Protein AF-A0A3D2TK88-F1 (afdb_monomer)

Mean predicted aligned error: 10.43 Å

Sequence (123 aa):
MTEWGLFLSDQLLATSGWELLASFFALLYLVLVIRENIWCWYAAFLSTALFLFVFFQVRLYMESGLQVFYLGMAVYGWSQWRRGNQSNAAKLLISTWCIQRHIVTIAGIFIVSLATGWLLSDT

Radius of gyration: 19.77 Å; Cα contacts (8 Å, |Δi|>4): 76; chains: 1; bounding box: 54×43×40 Å

Structure (mmCIF, N/CA/C/O backbone):
data_AF-A0A3D2TK88-F1
#
_entry.id   AF-A0A3D2TK88-F1
#
loop_
_atom_site.group_PDB
_atom_site.id
_atom_site.type_symbol
_atom_site.label_atom_id
_atom_site.label_alt_id
_atom_site.label_comp_id
_atom_site.label_asym_id
_atom_site.label_entity_id
_atom_site.label_seq_id
_atom_site.pdbx_PDB_ins_code
_atom_site.Cartn_x
_atom_site.Cartn_y
_atom_site.Cartn_z
_atom_site.occupancy
_atom_site.B_iso_or_equiv
_atom_site.auth_seq_id
_atom_site.auth_comp_id
_atom_site.auth_asym_id
_atom_site.auth_atom_id
_atom_site.pdbx_PDB_model_num
ATOM 1 N N . MET A 1 1 ? 31.225 13.479 -3.421 1.00 59.28 1 MET A N 1
ATOM 2 C CA . MET A 1 1 ? 29.897 14.102 -3.184 1.00 59.28 1 MET A CA 1
ATOM 3 C C . MET A 1 1 ? 29.093 14.296 -4.474 1.00 59.28 1 MET A C 1
ATOM 5 O O . MET A 1 1 ? 27.877 14.313 -4.392 1.00 59.28 1 MET A O 1
ATOM 9 N N . THR A 1 2 ? 29.726 14.371 -5.650 1.00 68.94 2 THR A N 1
ATOM 10 C CA . THR A 1 2 ? 29.074 14.453 -6.976 1.00 68.94 2 THR A CA 1
ATOM 11 C C . THR A 1 2 ? 28.447 13.138 -7.462 1.00 68.94 2 THR A C 1
ATOM 13 O O . THR A 1 2 ? 27.436 13.165 -8.152 1.00 68.94 2 THR A O 1
ATOM 16 N N . GLU A 1 3 ? 28.988 11.990 -7.053 1.00 74.31 3 GLU A N 1
ATOM 17 C CA . GLU A 1 3 ? 28.559 10.667 -7.553 1.00 74.31 3 GLU A CA 1
ATOM 18 C C . GLU A 1 3 ? 27.164 10.257 -7.059 1.00 74.31 3 GLU A C 1
ATOM 20 O O . GLU A 1 3 ? 26.392 9.646 -7.790 1.00 74.31 3 GLU A O 1
ATOM 25 N N . TRP A 1 4 ? 26.797 10.693 -5.850 1.00 73.31 4 TRP A N 1
ATOM 26 C CA . TRP A 1 4 ? 25.453 10.512 -5.296 1.00 73.31 4 TRP A CA 1
ATOM 27 C C . TRP A 1 4 ? 24.393 11.303 -6.068 1.00 73.31 4 TRP A C 1
ATOM 29 O O . TRP A 1 4 ? 23.288 10.813 -6.266 1.00 73.31 4 TRP A O 1
ATOM 39 N N . GLY A 1 5 ? 24.727 12.514 -6.524 1.00 77.75 5 GLY A N 1
ATOM 40 C CA . GLY A 1 5 ? 23.814 13.335 -7.321 1.00 77.75 5 GLY A CA 1
ATOM 41 C C . GLY A 1 5 ? 23.565 12.739 -8.706 1.00 77.75 5 GLY A C 1
ATOM 42 O O . GLY A 1 5 ? 22.420 12.694 -9.142 1.00 77.75 5 GLY A O 1
ATOM 43 N N . LEU A 1 6 ? 24.623 12.225 -9.344 1.00 78.00 6 LEU A N 1
ATOM 44 C CA . LEU A 1 6 ? 24.544 11.564 -10.651 1.00 78.00 6 LEU A CA 1
ATOM 45 C C . LEU A 1 6 ? 23.747 10.253 -10.589 1.00 78.00 6 LEU A C 1
ATOM 47 O O . LEU A 1 6 ? 22.847 10.042 -11.396 1.00 78.00 6 LEU A O 1
ATOM 51 N N . PHE A 1 7 ? 23.989 9.426 -9.569 1.00 80.12 7 PHE A N 1
ATOM 52 C CA . PHE A 1 7 ? 23.217 8.202 -9.345 1.00 80.12 7 PHE A CA 1
ATOM 53 C C . PHE A 1 7 ? 21.718 8.484 -9.158 1.00 80.12 7 PHE A C 1
ATOM 55 O O . PHE A 1 7 ? 20.879 7.793 -9.731 1.00 80.12 7 PHE A O 1
ATOM 62 N N . LEU A 1 8 ? 21.366 9.521 -8.388 1.00 80.25 8 LEU A N 1
ATOM 63 C CA . LEU A 1 8 ? 19.970 9.911 -8.175 1.00 80.25 8 LEU A CA 1
ATOM 64 C C . LEU A 1 8 ? 19.314 10.449 -9.451 1.00 80.25 8 LEU A C 1
ATOM 66 O O . LEU A 1 8 ? 18.155 10.127 -9.710 1.00 80.25 8 LEU A O 1
ATOM 70 N N . SER A 1 9 ? 20.029 11.245 -10.253 1.00 77.56 9 SER A N 1
ATOM 71 C CA . SER A 1 9 ? 19.492 11.719 -11.531 1.00 77.56 9 SER A CA 1
ATOM 72 C C . SER A 1 9 ? 19.260 10.573 -12.510 1.00 77.56 9 SER A C 1
ATOM 74 O O . SER A 1 9 ? 18.213 10.544 -13.150 1.00 77.56 9 SER A O 1
ATOM 76 N N . ASP A 1 10 ? 20.167 9.597 -12.573 1.00 80.06 10 ASP A N 1
ATOM 77 C CA . ASP A 1 10 ? 20.014 8.436 -13.453 1.00 80.06 10 ASP A CA 1
ATOM 78 C C . ASP A 1 10 ? 18.840 7.548 -13.015 1.00 80.06 10 ASP A C 1
ATOM 80 O O . ASP A 1 10 ? 18.051 7.106 -13.848 1.00 80.06 10 ASP A O 1
ATOM 84 N N . GLN A 1 11 ? 18.653 7.349 -11.706 1.00 78.94 11 GLN A N 1
ATOM 85 C CA . GLN A 1 11 ? 17.517 6.603 -11.147 1.00 78.94 11 GLN A CA 1
ATOM 86 C C . GLN A 1 11 ? 16.169 7.289 -11.425 1.00 78.94 11 GLN A C 1
ATOM 88 O O . GLN A 1 11 ? 15.185 6.628 -11.765 1.00 78.94 11 GLN A O 1
ATOM 93 N N . LEU A 1 12 ? 16.115 8.620 -11.312 1.00 77.06 12 LEU A N 1
ATOM 94 C CA . LEU A 1 12 ? 14.906 9.395 -11.601 1.00 77.06 12 LEU A CA 1
ATOM 95 C C . LEU A 1 12 ? 14.561 9.389 -13.093 1.00 77.06 12 LEU A C 1
ATOM 97 O O . LEU A 1 12 ? 13.385 9.307 -13.434 1.00 77.06 12 LEU A O 1
ATOM 101 N N . LEU A 1 13 ? 15.565 9.443 -13.972 1.00 73.50 13 LEU A N 1
ATOM 102 C CA . LEU A 1 13 ? 15.367 9.366 -15.423 1.00 73.50 13 LEU A CA 1
ATOM 103 C C . LEU A 1 13 ? 15.008 7.948 -15.896 1.00 73.50 13 LEU A C 1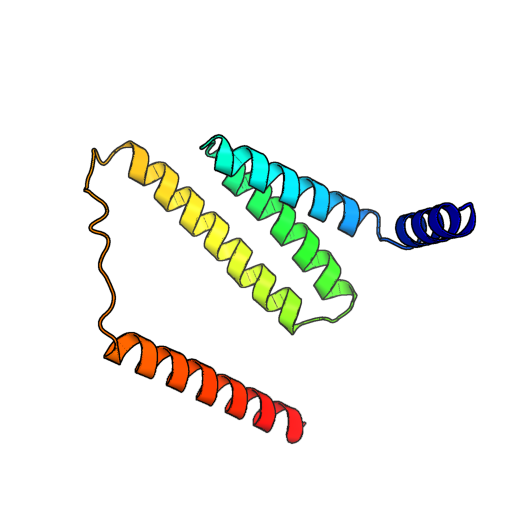
ATOM 105 O O . LEU A 1 13 ? 14.326 7.804 -16.908 1.00 73.50 13 LEU A O 1
ATOM 109 N N . ALA A 1 14 ? 15.440 6.915 -15.168 1.00 77.69 14 ALA A N 1
ATOM 110 C CA . ALA A 1 14 ? 15.106 5.518 -15.443 1.00 77.69 14 ALA A CA 1
ATOM 111 C C . ALA A 1 14 ? 13.710 5.105 -14.939 1.00 77.69 14 ALA A C 1
ATOM 113 O O . ALA A 1 14 ? 13.174 4.095 -15.394 1.00 77.69 14 ALA A O 1
ATOM 114 N N . THR A 1 15 ? 13.117 5.869 -14.015 1.00 78.81 15 THR A N 1
ATOM 115 C CA . THR A 1 15 ? 11.776 5.605 -13.471 1.00 78.81 15 THR A CA 1
ATOM 116 C C . THR A 1 15 ? 10.701 5.991 -14.488 1.00 78.81 15 THR A C 1
ATOM 118 O O . THR A 1 15 ? 10.754 7.057 -15.105 1.00 78.81 15 THR A O 1
ATOM 121 N N . SER A 1 16 ? 9.679 5.149 -14.653 1.00 81.81 16 SER A N 1
ATOM 122 C CA . SER A 1 16 ? 8.581 5.439 -15.578 1.00 81.81 16 SER A CA 1
ATOM 123 C C . SER A 1 16 ? 7.767 6.645 -15.100 1.00 81.81 16 SER A C 1
ATOM 125 O O . SER A 1 16 ? 7.432 6.762 -13.920 1.00 81.81 16 SER A O 1
ATOM 127 N N . GLY A 1 17 ? 7.351 7.525 -16.018 1.00 86.12 17 GLY A N 1
ATOM 128 C CA . GLY A 1 17 ? 6.480 8.660 -15.675 1.00 86.12 17 GLY A CA 1
ATOM 129 C C . GLY A 1 17 ? 5.180 8.231 -14.974 1.00 86.12 17 GLY A C 1
ATOM 130 O O . GLY A 1 17 ? 4.651 8.957 -14.131 1.00 86.12 17 GLY A O 1
ATOM 131 N N . TRP A 1 18 ? 4.706 7.014 -15.258 1.00 85.06 18 TRP A N 1
ATOM 132 C CA . TRP A 1 18 ? 3.550 6.407 -14.598 1.00 85.06 18 TRP A CA 1
ATOM 133 C C . TRP A 1 18 ? 3.813 6.034 -13.135 1.00 85.06 18 TRP A C 1
ATOM 135 O O . TRP A 1 18 ? 2.929 6.208 -12.300 1.00 85.06 18 TRP A O 1
ATOM 145 N N . GLU A 1 19 ? 5.020 5.572 -12.806 1.00 84.69 19 GLU A N 1
ATOM 146 C CA . GLU A 1 19 ? 5.425 5.214 -11.439 1.00 84.69 19 GLU A CA 1
ATOM 147 C C . GLU A 1 19 ? 5.566 6.456 -10.559 1.00 84.69 19 GLU A C 1
ATOM 149 O O . GLU A 1 19 ? 5.109 6.463 -9.412 1.00 84.69 19 GLU A O 1
ATOM 154 N N . LEU A 1 20 ? 6.127 7.539 -11.108 1.00 87.94 20 LEU A N 1
ATOM 155 C CA . LEU A 1 20 ? 6.191 8.832 -10.424 1.00 87.94 20 LEU A CA 1
ATOM 156 C C . LEU A 1 20 ? 4.791 9.379 -10.140 1.00 87.94 20 LEU A C 1
ATOM 158 O O . LEU A 1 20 ? 4.516 9.823 -9.023 1.00 87.94 20 LEU A O 1
ATOM 162 N N . LEU A 1 21 ? 3.885 9.303 -11.121 1.00 90.06 21 LEU A N 1
ATOM 163 C CA . LEU A 1 21 ? 2.502 9.741 -10.948 1.00 90.06 21 LEU A CA 1
ATOM 164 C C . LEU A 1 21 ? 1.771 8.896 -9.892 1.00 90.06 21 LEU A C 1
ATOM 166 O O . LEU A 1 21 ? 1.115 9.451 -9.010 1.00 90.06 21 LEU A O 1
ATOM 170 N N . ALA A 1 22 ? 1.916 7.568 -9.939 1.00 88.31 22 ALA A N 1
ATOM 171 C CA . ALA A 1 22 ? 1.329 6.655 -8.956 1.00 88.31 22 ALA A CA 1
ATOM 172 C C . ALA A 1 22 ? 1.825 6.962 -7.533 1.00 88.31 22 ALA A C 1
ATOM 174 O O . ALA A 1 22 ? 1.028 7.112 -6.603 1.00 88.31 22 ALA A O 1
ATOM 175 N N . SER A 1 23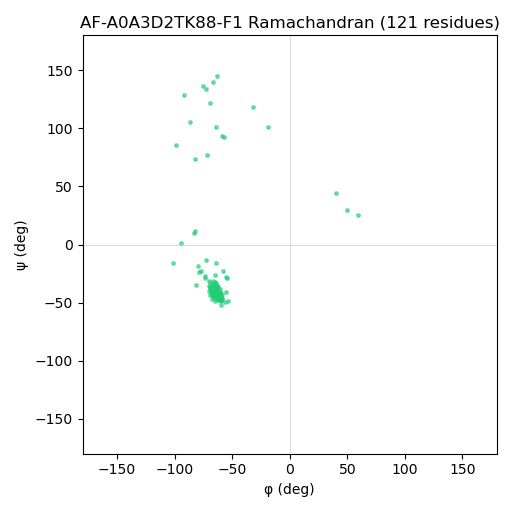 ? 3.138 7.145 -7.381 1.00 88.44 23 SER A N 1
ATOM 176 C CA . SER A 1 23 ? 3.780 7.474 -6.105 1.00 88.44 23 SER A CA 1
ATOM 177 C C . SER A 1 23 ? 3.318 8.827 -5.562 1.00 88.44 23 SER A C 1
ATOM 179 O O . SER A 1 23 ? 3.045 8.959 -4.368 1.00 88.44 23 SER A O 1
ATOM 181 N N . PHE A 1 24 ? 3.145 9.826 -6.431 1.00 92.62 24 PHE A N 1
ATOM 182 C CA . PHE A 1 24 ? 2.588 11.122 -6.049 1.00 92.62 24 PHE A CA 1
ATOM 183 C C . PHE A 1 24 ? 1.161 10.992 -5.498 1.00 92.62 24 PHE A C 1
ATOM 185 O O . PHE A 1 24 ? 0.863 11.532 -4.431 1.00 92.62 24 PHE A O 1
ATOM 192 N N . PHE A 1 25 ? 0.285 10.230 -6.162 1.00 89.38 25 PHE A N 1
ATOM 193 C CA . PHE A 1 25 ? -1.067 9.971 -5.653 1.00 89.38 25 PHE A CA 1
ATOM 194 C C . PHE A 1 25 ? -1.065 9.162 -4.351 1.00 89.38 25 PHE A C 1
ATOM 196 O O . PHE A 1 25 ? -1.919 9.396 -3.496 1.00 89.38 25 PHE A O 1
ATOM 203 N N . ALA A 1 26 ? -0.101 8.258 -4.158 1.00 88.81 26 ALA A N 1
ATOM 204 C CA . ALA A 1 26 ? 0.073 7.534 -2.900 1.00 88.81 26 ALA A CA 1
ATOM 205 C C . ALA A 1 26 ? 0.435 8.477 -1.737 1.00 88.81 26 ALA A C 1
ATOM 207 O O . ALA A 1 26 ? -0.154 8.390 -0.658 1.00 88.81 26 ALA A O 1
ATOM 208 N N . LEU A 1 27 ? 1.351 9.422 -1.964 1.00 92.38 27 LEU A N 1
ATOM 209 C CA . LEU A 1 27 ? 1.692 10.455 -0.981 1.00 92.38 27 LEU A CA 1
ATOM 210 C C . LEU A 1 27 ? 0.510 11.391 -0.717 1.00 92.38 27 LEU A C 1
ATOM 212 O O . LEU A 1 27 ? 0.230 11.725 0.434 1.00 92.38 27 LEU A O 1
ATOM 216 N N . LEU A 1 28 ? -0.221 11.776 -1.765 1.00 91.81 28 LEU A N 1
ATOM 217 C CA . LEU A 1 28 ? -1.425 12.588 -1.634 1.00 91.81 28 LEU A CA 1
ATOM 218 C C . LEU A 1 28 ? -2.473 11.871 -0.774 1.00 91.81 28 LEU A C 1
ATOM 220 O O . LEU A 1 28 ? -3.018 12.470 0.150 1.00 91.81 28 LEU A O 1
ATOM 224 N N . TYR A 1 29 ? -2.707 10.580 -1.017 1.00 89.81 29 TYR A N 1
ATOM 225 C CA . TYR A 1 29 ? -3.556 9.748 -0.169 1.00 89.81 29 TYR A CA 1
ATOM 226 C C . TYR A 1 29 ? -3.119 9.799 1.299 1.00 89.81 29 TYR A C 1
ATOM 228 O O . TYR A 1 29 ? -3.961 10.053 2.161 1.00 89.81 29 TYR A O 1
ATOM 236 N N . LEU A 1 30 ? -1.823 9.621 1.580 1.00 90.12 30 LEU A N 1
ATOM 237 C CA . LEU A 1 30 ? -1.288 9.642 2.942 1.00 90.12 30 LEU A CA 1
ATOM 238 C C . LEU A 1 30 ? -1.556 10.985 3.642 1.00 90.12 30 LEU A C 1
ATOM 240 O O . LEU A 1 30 ? -2.002 11.027 4.786 1.00 90.12 30 LEU A O 1
ATOM 244 N N . VAL A 1 31 ? -1.337 12.099 2.948 1.00 92.00 31 VAL A N 1
ATOM 245 C CA . VAL A 1 31 ? -1.628 13.429 3.500 1.00 92.00 31 VAL A CA 1
ATOM 246 C C . VAL A 1 31 ? -3.129 13.601 3.739 1.00 92.00 31 VAL A C 1
ATOM 248 O O . VAL A 1 31 ? -3.535 14.130 4.772 1.00 92.00 31 VAL A O 1
ATOM 251 N N . LEU A 1 32 ? -3.977 13.150 2.812 1.00 87.44 32 LEU A N 1
ATOM 252 C CA . LEU A 1 32 ? -5.427 13.297 2.930 1.00 87.44 32 LEU A CA 1
ATOM 253 C C . LEU A 1 32 ? -6.021 12.413 4.030 1.00 87.44 32 LEU A C 1
ATOM 255 O O . LEU A 1 32 ? -6.954 12.858 4.696 1.00 87.44 32 LEU A O 1
ATOM 259 N N . VAL A 1 33 ? -5.495 11.202 4.241 1.00 87.31 33 VAL A N 1
ATOM 260 C CA . VAL A 1 33 ? -5.970 10.313 5.312 1.00 87.31 33 VAL A CA 1
ATOM 261 C C . VAL A 1 33 ? -5.600 10.866 6.688 1.00 87.31 33 VAL A C 1
ATOM 263 O O . VAL A 1 33 ? -6.437 10.833 7.583 1.00 87.31 33 VAL A O 1
ATOM 266 N N . ILE A 1 34 ? -4.415 11.477 6.835 1.00 89.69 34 ILE A N 1
ATOM 267 C CA . ILE A 1 34 ? -4.020 12.195 8.062 1.00 89.69 34 ILE A CA 1
ATOM 268 C C . ILE A 1 34 ? -4.939 13.397 8.313 1.00 89.69 34 ILE A C 1
ATOM 270 O O . ILE A 1 34 ? -5.265 13.706 9.453 1.00 89.69 34 ILE A O 1
ATOM 274 N N . ARG A 1 35 ? -5.383 14.076 7.250 1.00 86.75 35 ARG A N 1
ATOM 275 C CA . ARG A 1 35 ? -6.342 15.190 7.334 1.00 86.75 35 ARG A CA 1
ATOM 276 C C . ARG A 1 35 ? -7.803 14.733 7.422 1.00 86.75 35 ARG A C 1
ATOM 278 O O . ARG A 1 35 ? -8.689 15.561 7.233 1.00 86.75 35 ARG A O 1
ATOM 285 N N . GLU A 1 36 ? -8.044 13.442 7.651 1.00 84.31 36 GLU A N 1
ATOM 286 C CA . GLU A 1 36 ? -9.369 12.818 7.758 1.00 84.31 36 GLU A CA 1
ATOM 287 C C . GLU A 1 36 ? -10.330 13.162 6.604 1.00 84.31 36 GLU A C 1
ATOM 289 O O . GLU A 1 36 ? -11.553 13.205 6.752 1.00 84.31 36 GLU A O 1
ATOM 294 N N . ASN A 1 37 ? -9.783 13.416 5.416 1.00 85.25 37 ASN A N 1
ATOM 295 C CA . ASN A 1 37 ? -10.569 13.856 4.278 1.00 85.25 37 ASN A CA 1
ATOM 296 C C . ASN A 1 37 ? -11.028 12.655 3.439 1.00 85.25 37 ASN A C 1
ATOM 298 O O . ASN A 1 37 ? -10.200 11.874 2.979 1.00 85.25 37 ASN A O 1
ATOM 302 N N . ILE A 1 38 ? -12.330 12.557 3.139 1.00 85.94 38 ILE A N 1
ATOM 303 C CA . ILE A 1 38 ? -12.916 11.479 2.317 1.00 85.94 38 ILE A CA 1
ATOM 304 C C . ILE A 1 38 ? -12.298 11.372 0.913 1.00 85.94 38 ILE A C 1
ATOM 306 O O . ILE A 1 38 ? -12.337 10.309 0.295 1.00 85.94 38 ILE A O 1
ATOM 310 N N . TRP A 1 39 ? -11.692 12.457 0.419 1.00 87.94 39 TRP A N 1
ATOM 311 C CA . TRP A 1 39 ? -10.963 12.468 -0.849 1.00 87.94 39 TRP A CA 1
ATOM 312 C C . TRP A 1 39 ? -9.727 11.552 -0.841 1.00 87.94 39 TRP A C 1
ATOM 314 O O . TRP A 1 39 ? -9.228 11.207 -1.913 1.00 87.94 39 TRP A O 1
ATOM 324 N N . CYS A 1 40 ? -9.257 11.117 0.338 1.00 90.06 40 CYS A N 1
ATOM 325 C CA . CYS A 1 40 ? -8.159 10.162 0.469 1.00 90.06 40 CYS A CA 1
ATOM 326 C C . CYS A 1 40 ? -8.462 8.881 -0.317 1.00 90.06 40 CYS A C 1
ATOM 328 O O . CYS A 1 40 ? -7.609 8.394 -1.050 1.00 90.06 40 CYS A O 1
ATOM 330 N N . TRP A 1 41 ? -9.700 8.391 -0.272 1.00 89.00 41 TRP A N 1
ATOM 331 C CA . TRP A 1 41 ? -10.071 7.145 -0.933 1.00 89.00 41 TRP A CA 1
ATOM 332 C C . TRP A 1 41 ? -10.008 7.236 -2.454 1.00 89.00 41 TRP A C 1
ATOM 334 O O . TRP A 1 41 ? -9.612 6.268 -3.096 1.00 89.00 41 TRP A O 1
ATOM 344 N N . TYR A 1 42 ? -10.316 8.399 -3.037 1.00 90.50 42 TYR A N 1
ATOM 345 C CA . TYR A 1 42 ? -10.133 8.617 -4.474 1.00 90.50 42 TYR A CA 1
ATOM 346 C C . TYR A 1 42 ? -8.649 8.656 -4.849 1.00 90.50 42 TYR A C 1
ATOM 348 O O . TYR A 1 42 ? -8.261 8.072 -5.858 1.00 90.50 42 TYR A O 1
ATOM 356 N N . ALA A 1 43 ? -7.807 9.283 -4.020 1.00 90.88 43 ALA A N 1
ATOM 357 C CA . ALA A 1 43 ? -6.359 9.277 -4.221 1.00 90.88 43 ALA A CA 1
ATOM 358 C C . ALA A 1 43 ? -5.768 7.860 -4.084 1.00 90.88 43 ALA A C 1
ATOM 360 O O . ALA A 1 43 ? -4.942 7.466 -4.904 1.00 90.88 43 ALA A O 1
ATOM 361 N N . ALA A 1 44 ? -6.240 7.066 -3.116 1.00 90.75 44 ALA A N 1
ATOM 362 C CA . ALA A 1 44 ? -5.861 5.662 -2.952 1.00 90.75 44 ALA A CA 1
ATOM 363 C C . ALA A 1 44 ? -6.295 4.816 -4.152 1.00 90.75 44 ALA A C 1
ATOM 365 O O . ALA A 1 44 ? -5.506 4.029 -4.669 1.00 90.75 44 ALA A O 1
ATOM 366 N N . PHE A 1 45 ? -7.527 4.999 -4.630 1.00 93.69 45 PHE A N 1
ATOM 367 C CA . PHE A 1 45 ? -8.043 4.300 -5.804 1.00 93.69 45 PHE A CA 1
ATOM 368 C C . PHE A 1 45 ? -7.221 4.624 -7.056 1.00 93.69 45 PHE A C 1
ATOM 370 O O . PHE A 1 45 ? -6.832 3.722 -7.790 1.00 93.69 45 PHE A O 1
ATOM 377 N N . LEU A 1 46 ? -6.905 5.901 -7.283 1.00 92.81 46 LEU A N 1
ATOM 378 C CA . LEU A 1 46 ? -6.133 6.318 -8.451 1.00 92.81 46 LEU A CA 1
ATOM 379 C C . LEU A 1 46 ? -4.677 5.843 -8.376 1.00 92.81 46 LEU A C 1
ATOM 381 O O . LEU A 1 46 ? -4.162 5.307 -9.352 1.00 92.81 46 LEU A O 1
ATOM 385 N N . SER A 1 47 ? -4.039 5.964 -7.210 1.00 92.12 47 SER A N 1
ATOM 386 C CA . SER A 1 47 ? -2.706 5.406 -6.953 1.00 92.12 47 SER A CA 1
ATOM 387 C C . SER A 1 47 ? -2.670 3.898 -7.219 1.00 92.12 47 SER A C 1
ATOM 389 O O . SER A 1 47 ? -1.821 3.405 -7.963 1.00 92.12 47 SER A O 1
ATOM 391 N N . THR A 1 48 ? -3.638 3.162 -6.666 1.00 93.38 48 THR A N 1
ATOM 392 C CA . THR A 1 48 ? -3.690 1.707 -6.820 1.00 93.38 48 THR A CA 1
ATOM 393 C C . THR A 1 48 ? -3.971 1.282 -8.254 1.00 93.38 48 THR A C 1
ATOM 395 O O . THR A 1 48 ? -3.280 0.407 -8.763 1.00 93.38 48 THR A O 1
ATOM 398 N N . ALA A 1 49 ? -4.874 1.958 -8.962 1.00 93.69 49 ALA A N 1
ATOM 399 C CA . ALA A 1 49 ? -5.112 1.711 -10.381 1.00 93.69 49 ALA A CA 1
ATOM 400 C C . ALA A 1 49 ? -3.859 1.950 -11.246 1.00 93.69 49 ALA A C 1
ATOM 402 O O . ALA A 1 49 ? -3.575 1.157 -12.145 1.00 93.69 49 ALA A O 1
ATOM 403 N N . LEU A 1 50 ? -3.086 3.006 -10.966 1.00 91.75 50 LEU A N 1
ATOM 404 C CA . LEU A 1 50 ? -1.853 3.304 -11.702 1.00 91.75 50 LEU A CA 1
ATOM 405 C C . LEU A 1 50 ? -0.769 2.249 -11.452 1.00 91.75 50 LEU A C 1
ATOM 407 O O . LEU A 1 50 ? -0.186 1.742 -12.407 1.00 91.75 50 LEU A O 1
ATOM 411 N N . PHE A 1 51 ? -0.535 1.862 -10.196 1.00 90.38 51 PHE A N 1
ATOM 412 C CA . PHE A 1 51 ? 0.408 0.784 -9.877 1.00 90.38 51 PHE A CA 1
ATOM 413 C C . PHE A 1 51 ? -0.021 -0.559 -10.463 1.00 90.38 51 PHE A C 1
ATOM 415 O O . PHE A 1 51 ? 0.819 -1.308 -10.951 1.00 90.38 51 PHE A O 1
ATOM 422 N N . LEU A 1 52 ? -1.323 -0.847 -10.480 1.00 92.81 52 LEU A N 1
ATOM 423 C CA . LEU A 1 52 ? -1.856 -2.049 -11.106 1.00 92.81 52 LEU A CA 1
ATOM 424 C C . LEU A 1 52 ? -1.524 -2.074 -12.598 1.00 92.81 52 LEU A C 1
ATOM 426 O O . LEU A 1 52 ? -1.073 -3.094 -13.108 1.00 92.81 52 LEU A O 1
ATOM 430 N N . PHE A 1 53 ? -1.702 -0.947 -13.289 1.00 90.94 53 PHE A N 1
ATOM 431 C CA . PHE A 1 53 ? -1.345 -0.831 -14.698 1.00 90.94 53 PHE A CA 1
ATOM 432 C C . PHE A 1 53 ? 0.159 -1.027 -14.926 1.00 90.94 53 PHE A C 1
ATOM 434 O O . PHE A 1 53 ? 0.542 -1.800 -15.802 1.00 90.94 53 PHE A O 1
ATOM 441 N N . VAL A 1 54 ? 1.010 -0.380 -14.123 1.00 89.94 54 VAL A N 1
ATOM 442 C CA . VAL A 1 54 ? 2.472 -0.522 -14.217 1.00 89.94 54 VAL A CA 1
ATOM 443 C C . VAL A 1 54 ? 2.899 -1.975 -14.000 1.00 89.94 54 VAL A C 1
ATOM 445 O O . VAL A 1 54 ? 3.590 -2.540 -14.847 1.00 89.94 54 VAL A O 1
ATOM 448 N N . PHE A 1 55 ? 2.453 -2.612 -12.915 1.00 89.81 55 PHE A N 1
ATOM 449 C CA . PHE A 1 55 ? 2.836 -3.988 -12.584 1.00 89.81 55 PHE A CA 1
ATOM 450 C C . PHE A 1 55 ? 2.305 -5.014 -13.582 1.00 89.81 55 PHE A C 1
ATOM 452 O O . PHE A 1 55 ? 2.988 -6.002 -13.870 1.00 89.81 55 PHE A O 1
ATOM 459 N N . PHE A 1 56 ? 1.141 -4.755 -14.177 1.00 89.69 56 PHE A N 1
ATOM 460 C CA . PHE A 1 56 ? 0.594 -5.610 -15.220 1.00 89.69 56 PHE A CA 1
ATOM 461 C C . PHE A 1 56 ? 1.456 -5.575 -16.490 1.00 89.69 56 PHE A C 1
ATOM 463 O O . PHE A 1 56 ? 1.699 -6.622 -17.093 1.00 89.69 56 PHE A O 1
ATOM 470 N N . GLN A 1 57 ? 1.983 -4.401 -16.861 1.00 88.12 57 GLN A N 1
ATOM 471 C CA . GLN A 1 57 ? 2.869 -4.245 -18.023 1.00 88.12 57 GLN A CA 1
ATOM 472 C 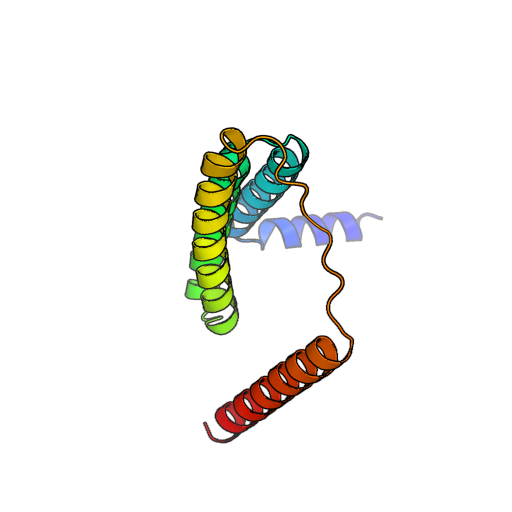C . GLN A 1 57 ? 4.190 -5.002 -17.853 1.00 88.12 57 GLN A C 1
ATOM 474 O O . GLN A 1 57 ? 4.646 -5.667 -18.783 1.00 88.12 57 GLN A O 1
ATOM 479 N N . VAL A 1 58 ? 4.782 -4.968 -16.655 1.00 89.06 58 VAL A N 1
ATOM 480 C CA . VAL A 1 58 ? 6.030 -5.694 -16.347 1.00 89.06 58 VAL A CA 1
ATOM 481 C C . VAL A 1 58 ? 5.809 -7.167 -15.966 1.00 89.06 58 VAL A C 1
ATOM 483 O O . VAL A 1 58 ? 6.747 -7.840 -15.548 1.00 89.06 58 VAL A O 1
ATOM 486 N N 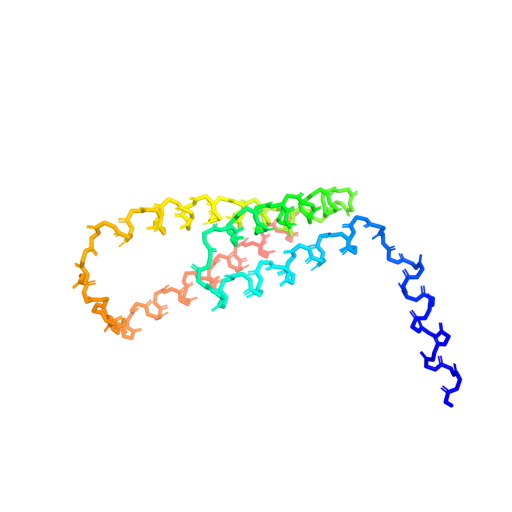. ARG A 1 59 ? 4.586 -7.698 -16.144 1.00 85.88 59 ARG A N 1
ATOM 487 C CA . ARG A 1 59 ? 4.187 -9.095 -15.859 1.00 85.88 59 ARG A CA 1
ATOM 488 C C . ARG A 1 59 ? 4.383 -9.536 -14.404 1.00 85.88 59 ARG A C 1
ATOM 490 O O . ARG A 1 59 ? 4.473 -10.729 -14.116 1.00 85.88 59 ARG A O 1
ATOM 497 N N . LEU A 1 60 ? 4.377 -8.591 -13.466 1.00 88.75 60 LEU A N 1
ATOM 498 C CA . LEU A 1 60 ? 4.363 -8.875 -12.032 1.00 88.75 60 LEU A CA 1
ATOM 499 C C . LEU A 1 60 ? 2.924 -9.164 -11.590 1.00 88.75 60 LEU A C 1
ATOM 501 O O . LEU A 1 60 ? 2.255 -8.335 -10.971 1.00 88.75 60 LEU A O 1
ATOM 505 N N . TYR A 1 61 ? 2.420 -10.348 -11.949 1.00 86.88 61 TYR A N 1
ATOM 506 C CA . TYR A 1 61 ? 1.021 -10.721 -11.715 1.00 86.88 61 TYR A CA 1
ATOM 507 C C . TYR A 1 61 ? 0.649 -10.775 -10.233 1.00 86.88 61 TYR A C 1
ATOM 509 O O . TYR A 1 61 ? -0.461 -10.385 -9.878 1.00 86.88 61 TYR A O 1
ATOM 517 N N . MET A 1 62 ? 1.576 -11.203 -9.371 1.00 87.06 62 MET A N 1
ATOM 518 C CA . MET A 1 62 ? 1.335 -11.271 -7.928 1.00 87.06 62 MET A CA 1
ATOM 519 C C . MET A 1 62 ? 1.114 -9.871 -7.333 1.00 87.06 62 MET A C 1
ATOM 521 O O . MET A 1 62 ? 0.103 -9.631 -6.676 1.00 87.06 62 MET A O 1
ATOM 525 N N . GLU A 1 63 ? 2.000 -8.925 -7.655 1.00 89.44 63 GLU A N 1
ATOM 526 C CA . GLU A 1 63 ? 1.882 -7.522 -7.230 1.00 89.44 63 GLU A CA 1
ATOM 527 C C . GLU A 1 63 ? 0.639 -6.853 -7.831 1.00 89.44 63 GLU A C 1
ATOM 529 O O . GLU A 1 63 ? -0.095 -6.140 -7.149 1.00 89.44 63 GLU A O 1
ATOM 534 N N . SER A 1 64 ? 0.335 -7.147 -9.098 1.00 90.62 64 SER A N 1
ATOM 535 C CA . SER A 1 64 ? -0.875 -6.647 -9.761 1.00 90.62 64 SER A CA 1
ATOM 536 C C . SER A 1 64 ? -2.147 -7.131 -9.059 1.00 90.62 64 SER A C 1
ATOM 538 O O . SER A 1 64 ? -3.063 -6.345 -8.824 1.00 90.62 64 SER A O 1
ATOM 540 N N . GLY A 1 65 ? -2.206 -8.414 -8.687 1.00 89.62 65 GLY A N 1
ATOM 541 C CA . GLY A 1 65 ? -3.332 -8.995 -7.955 1.00 89.62 65 GLY A CA 1
ATOM 542 C C . GLY A 1 65 ? -3.511 -8.376 -6.568 1.00 89.62 65 GLY A C 1
ATOM 543 O O . GLY A 1 65 ? -4.631 -8.056 -6.166 1.00 89.62 65 GLY A O 1
ATOM 544 N N . LEU A 1 66 ? -2.409 -8.122 -5.863 1.00 90.94 66 LEU A N 1
ATOM 545 C CA . LEU A 1 66 ? -2.419 -7.411 -4.586 1.00 90.94 66 LEU A CA 1
ATOM 546 C C . LEU A 1 66 ? -2.945 -5.974 -4.743 1.00 90.94 66 LEU A C 1
ATOM 548 O O . LEU A 1 66 ? -3.729 -5.496 -3.919 1.00 90.94 66 LEU A O 1
ATOM 552 N N . GLN A 1 67 ? -2.626 -5.318 -5.855 1.00 93.12 67 GLN A N 1
ATOM 553 C CA . GLN A 1 67 ? -3.148 -3.992 -6.154 1.00 93.12 67 GLN A CA 1
ATOM 554 C C . GLN A 1 67 ? -4.654 -3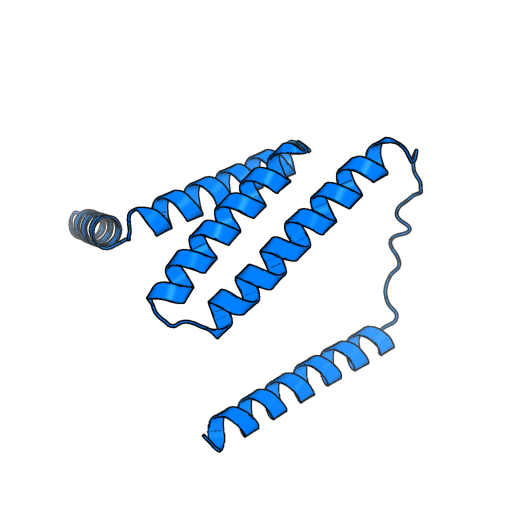.987 -6.473 1.00 93.12 67 GLN A C 1
ATOM 556 O O . GLN A 1 67 ? -5.349 -3.052 -6.069 1.00 93.12 67 GLN A O 1
ATOM 561 N N . VAL A 1 68 ? -5.195 -5.049 -7.094 1.00 93.00 68 VAL A N 1
ATOM 562 C CA . VAL A 1 68 ? -6.657 -5.252 -7.232 1.00 93.00 68 VAL A CA 1
ATOM 563 C C . VAL A 1 68 ? -7.315 -5.327 -5.857 1.00 93.00 68 VAL A C 1
ATOM 565 O O . VAL A 1 68 ? -8.347 -4.692 -5.624 1.00 93.00 68 VAL A O 1
ATOM 568 N N . PHE A 1 69 ? -6.723 -6.090 -4.936 1.00 92.25 69 PHE A N 1
ATOM 569 C CA . PHE A 1 69 ? -7.230 -6.206 -3.572 1.00 92.25 69 PHE A CA 1
ATOM 570 C C . PHE A 1 69 ? -7.281 -4.836 -2.881 1.00 92.25 69 PHE A C 1
ATOM 572 O O . PHE A 1 69 ? -8.318 -4.473 -2.318 1.00 92.25 69 PHE A O 1
ATOM 579 N N . TYR A 1 70 ? -6.218 -4.031 -2.982 1.00 89.75 70 TYR A N 1
ATOM 580 C CA . TYR A 1 70 ? -6.217 -2.679 -2.416 1.00 89.75 70 TYR A CA 1
ATOM 581 C C . TYR A 1 70 ? -7.222 -1.738 -3.076 1.00 89.75 70 TYR A C 1
ATOM 583 O O . TYR A 1 70 ? -7.849 -0.940 -2.378 1.00 89.75 70 TYR A O 1
ATOM 591 N N . LEU A 1 71 ? -7.438 -1.857 -4.383 1.00 93.12 71 LEU A N 1
ATOM 592 C CA . LEU A 1 71 ? -8.456 -1.092 -5.094 1.00 93.12 71 LEU A CA 1
ATOM 593 C C . LEU A 1 71 ? -9.869 -1.422 -4.575 1.00 93.12 71 LEU A C 1
ATOM 595 O O . LEU A 1 71 ? -10.667 -0.518 -4.320 1.00 93.12 71 LEU A O 1
ATOM 599 N N . GLY A 1 72 ? -10.157 -2.701 -4.308 1.00 92.44 72 GLY A N 1
ATOM 600 C CA . GLY A 1 72 ? -11.391 -3.129 -3.639 1.00 92.44 72 GLY A CA 1
ATOM 601 C C . GLY A 1 72 ? -11.507 -2.599 -2.205 1.00 92.44 72 GLY A C 1
ATOM 602 O O . GLY A 1 72 ? -12.557 -2.088 -1.803 1.00 92.44 72 GLY A O 1
ATOM 603 N N . MET A 1 73 ? -10.412 -2.642 -1.443 1.00 89.38 73 MET A N 1
ATOM 604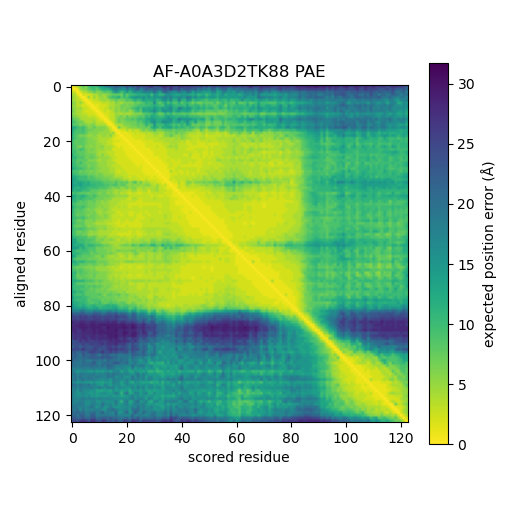 C CA . MET A 1 73 ? -10.353 -2.084 -0.090 1.00 89.38 73 MET A CA 1
ATOM 605 C C . MET A 1 73 ? -10.553 -0.566 -0.066 1.00 89.38 73 MET A C 1
ATOM 607 O O . MET A 1 73 ? -11.168 -0.062 0.872 1.00 89.38 73 MET A O 1
ATOM 611 N N . ALA A 1 74 ? -10.113 0.166 -1.091 1.00 90.69 74 ALA A N 1
ATOM 612 C CA . ALA A 1 74 ? -10.353 1.602 -1.199 1.00 90.69 74 ALA A CA 1
ATOM 613 C C . ALA A 1 74 ? -11.853 1.921 -1.337 1.00 90.69 74 ALA A C 1
ATOM 615 O O . ALA A 1 74 ? -12.355 2.843 -0.693 1.00 90.69 74 ALA A O 1
ATOM 616 N N . VAL A 1 75 ? -12.597 1.115 -2.106 1.00 90.44 75 VAL A N 1
ATOM 617 C CA . VAL A 1 75 ? -14.063 1.235 -2.227 1.00 90.44 75 VAL A CA 1
ATOM 618 C C . VAL A 1 75 ? -14.752 0.896 -0.905 1.00 90.44 75 VAL A C 1
ATOM 620 O O . VAL A 1 75 ? -15.661 1.610 -0.471 1.00 90.44 75 VAL A O 1
ATOM 623 N N . TYR A 1 76 ? -14.307 -0.170 -0.234 1.00 87.94 76 TYR A N 1
ATOM 624 C CA . TYR A 1 76 ? -14.822 -0.542 1.083 1.00 87.94 76 TYR A CA 1
ATOM 625 C C . TYR A 1 76 ? -14.583 0.568 2.115 1.00 87.94 76 TYR A C 1
ATOM 627 O O . TYR A 1 76 ? -15.513 0.967 2.818 1.00 87.94 76 TYR A O 1
ATOM 635 N N . GLY A 1 77 ? -13.365 1.106 2.163 1.00 86.19 77 GLY A N 1
ATOM 636 C CA . GLY A 1 77 ? -12.976 2.202 3.040 1.00 86.19 77 GLY A CA 1
ATOM 637 C C . GLY A 1 77 ? -13.790 3.467 2.790 1.00 86.19 77 GLY A C 1
ATOM 638 O O . GLY A 1 77 ? -14.315 4.051 3.737 1.00 86.19 77 GLY A O 1
ATOM 639 N N . TRP A 1 78 ? -14.007 3.828 1.523 1.00 88.69 78 TRP A N 1
ATOM 640 C CA . TRP A 1 78 ? -14.881 4.939 1.146 1.00 88.69 78 TRP A CA 1
ATOM 641 C C . TRP A 1 78 ? -16.323 4.736 1.624 1.00 88.69 78 TRP A C 1
ATOM 643 O O . TRP A 1 78 ? -16.912 5.631 2.237 1.00 88.69 78 TRP A O 1
ATOM 653 N N . SER A 1 79 ? -16.888 3.545 1.395 1.00 85.81 79 SER A N 1
ATOM 654 C CA . SER A 1 79 ? -18.237 3.197 1.853 1.00 85.81 79 SER A CA 1
ATOM 655 C C . SER A 1 79 ? -18.348 3.268 3.378 1.00 85.81 79 SER A C 1
ATOM 657 O O . SER A 1 79 ? -19.328 3.809 3.894 1.00 85.81 79 SER A O 1
ATOM 659 N N . GLN A 1 80 ? -17.356 2.751 4.106 1.00 84.56 80 GLN A N 1
ATOM 660 C CA . GLN A 1 80 ? -17.346 2.788 5.567 1.00 84.56 80 GLN A CA 1
ATOM 661 C C . GLN A 1 80 ? -17.189 4.207 6.109 1.00 84.56 80 GLN A C 1
ATOM 663 O O . GLN A 1 80 ? -17.940 4.591 6.999 1.00 84.56 80 GLN A O 1
ATOM 668 N N . TRP A 1 81 ? -16.302 5.026 5.542 1.00 83.62 81 TRP A N 1
ATOM 669 C CA . TRP A 1 81 ? -16.113 6.414 5.978 1.00 83.62 81 TRP A CA 1
ATOM 670 C C . TRP A 1 81 ? -17.365 7.262 5.722 1.00 83.62 81 TRP A C 1
ATOM 672 O O . TRP A 1 81 ? -17.773 8.061 6.565 1.00 83.62 81 TRP A O 1
ATOM 682 N N . ARG A 1 82 ? -18.051 7.037 4.593 1.00 81.38 82 ARG A N 1
ATOM 683 C CA . ARG A 1 82 ? -19.313 7.721 4.272 1.00 81.38 82 ARG A CA 1
ATOM 684 C C . ARG A 1 82 ? -20.458 7.330 5.214 1.00 81.38 82 ARG A C 1
ATOM 686 O O . ARG A 1 82 ? -21.307 8.168 5.508 1.00 81.38 82 ARG A O 1
ATOM 693 N N . ARG A 1 83 ? -20.492 6.078 5.684 1.00 72.00 83 ARG A N 1
ATOM 694 C CA . ARG A 1 83 ? -21.497 5.566 6.639 1.00 72.00 83 ARG A CA 1
ATOM 695 C C . ARG A 1 83 ? -21.164 5.927 8.092 1.00 72.00 83 ARG A C 1
ATOM 697 O O . ARG A 1 83 ? -22.068 6.233 8.864 1.00 72.00 83 ARG A O 1
ATOM 704 N N . GLY A 1 84 ? -19.879 5.951 8.444 1.00 63.28 84 GLY A N 1
ATOM 705 C CA . GLY A 1 84 ? -19.376 6.245 9.787 1.00 63.28 84 GLY A CA 1
ATOM 706 C C . GLY A 1 84 ? -19.668 7.666 10.265 1.00 63.28 84 GLY A C 1
ATOM 707 O O . GLY A 1 84 ? -19.850 7.871 11.457 1.00 63.28 84 GLY A O 1
ATOM 708 N N . ASN A 1 85 ? -19.830 8.627 9.348 1.00 57.81 85 ASN A N 1
ATOM 709 C CA . ASN A 1 85 ? -20.172 10.009 9.707 1.00 57.81 85 ASN A CA 1
ATOM 710 C C . ASN A 1 85 ? -21.633 10.197 10.177 1.00 57.81 85 ASN A C 1
ATOM 712 O O . ASN A 1 85 ? -21.960 11.244 10.724 1.00 57.81 85 ASN A O 1
ATOM 716 N N . GLN A 1 86 ? -22.521 9.212 9.965 1.00 55.41 86 GLN A N 1
ATOM 717 C CA . GLN A 1 86 ? -23.916 9.262 10.443 1.00 55.41 86 GLN A CA 1
ATOM 718 C C . GLN A 1 86 ? -24.163 8.433 11.710 1.00 55.41 86 GLN A C 1
ATOM 720 O O . GLN A 1 86 ? -25.161 8.634 12.399 1.00 55.41 86 GLN A O 1
ATOM 725 N N . SER A 1 87 ? -23.251 7.523 12.053 1.00 50.47 87 SER A N 1
ATOM 726 C CA . SER A 1 87 ? -23.336 6.710 13.263 1.00 50.47 87 SER A CA 1
ATOM 727 C C . SER A 1 87 ? -22.460 7.327 14.347 1.00 50.47 87 SER A C 1
ATOM 729 O O . SER A 1 87 ? -21.308 6.932 14.515 1.00 50.47 87 SER A O 1
ATOM 731 N N . ASN A 1 88 ? -23.022 8.285 15.090 1.00 46.50 88 ASN A N 1
ATOM 732 C CA . ASN A 1 88 ? -22.500 8.747 16.378 1.00 46.50 88 ASN A CA 1
ATOM 733 C C . ASN A 1 88 ? -21.809 7.610 17.140 1.00 46.50 88 ASN A C 1
ATOM 735 O O . ASN A 1 88 ? -22.463 6.632 17.491 1.00 46.50 88 ASN A O 1
ATOM 739 N N . ALA A 1 89 ? -20.511 7.769 17.405 1.00 47.97 89 ALA A N 1
ATOM 740 C CA . ALA A 1 89 ? -19.821 7.212 18.564 1.00 47.97 89 ALA A CA 1
ATOM 741 C C . ALA A 1 89 ? -20.218 5.780 18.978 1.00 47.97 89 ALA A C 1
ATOM 743 O O . ALA A 1 89 ? -20.340 5.489 20.171 1.00 47.97 89 ALA A O 1
ATOM 744 N N . ALA A 1 90 ? -20.351 4.847 18.029 1.00 48.28 90 ALA A N 1
ATOM 745 C CA . ALA A 1 90 ? -20.250 3.430 18.349 1.00 48.28 90 ALA A CA 1
ATOM 746 C C . ALA A 1 90 ? -18.771 3.174 18.637 1.00 48.28 90 ALA A C 1
ATOM 748 O O . ALA A 1 90 ? -18.022 2.743 17.765 1.00 48.28 90 ALA A O 1
ATOM 749 N N . LYS A 1 91 ? -18.363 3.595 19.843 1.00 47.19 91 LYS A N 1
ATOM 750 C CA . LYS A 1 91 ? -17.115 3.325 20.550 1.00 47.19 91 LYS A CA 1
ATOM 751 C C . LYS A 1 91 ? -16.495 2.093 19.912 1.00 47.19 91 LYS A C 1
ATOM 753 O O . LYS A 1 91 ? -17.016 1.001 20.128 1.00 47.19 91 LYS A O 1
ATOM 758 N N . LEU A 1 92 ? -15.489 2.284 19.051 1.00 51.25 92 LEU A N 1
ATOM 759 C CA . LEU A 1 92 ? -14.739 1.183 18.461 1.00 51.25 92 LEU A CA 1
ATOM 760 C C . LEU A 1 92 ? -14.169 0.435 19.657 1.00 51.25 92 LEU A C 1
ATOM 762 O O . LEU A 1 92 ? -13.174 0.858 20.241 1.00 51.25 92 LEU A O 1
ATOM 766 N N . LEU A 1 93 ? -14.892 -0.585 20.121 1.00 52.00 93 LEU A N 1
ATOM 767 C CA . LEU A 1 93 ? -14.458 -1.421 21.214 1.00 52.00 93 LEU A CA 1
ATOM 768 C C . LEU A 1 93 ? -13.214 -2.077 20.650 1.00 52.00 93 LEU A C 1
ATOM 770 O O . LEU A 1 93 ? -13.319 -2.943 19.783 1.00 52.00 93 LEU A O 1
ATOM 774 N N . ILE A 1 94 ? -12.054 -1.561 21.056 1.00 53.16 94 ILE A N 1
ATOM 775 C CA . ILE A 1 94 ? -10.749 -2.127 20.756 1.00 53.16 94 ILE A CA 1
ATOM 776 C C . ILE A 1 94 ? -10.820 -3.544 21.311 1.00 53.16 94 ILE A C 1
ATOM 778 O O . ILE A 1 94 ? -10.662 -3.787 22.505 1.00 53.16 94 ILE A O 1
ATOM 782 N N . SER A 1 95 ? -11.213 -4.464 20.440 1.00 62.19 95 SER A N 1
ATOM 783 C CA . SER A 1 95 ? -11.376 -5.864 20.756 1.00 62.19 95 SER A CA 1
ATOM 784 C C . SER A 1 95 ? -10.003 -6.463 20.561 1.00 62.19 95 SER A C 1
ATOM 786 O O . SER A 1 95 ? -9.517 -6.596 19.438 1.00 62.19 95 SER A O 1
ATOM 788 N N . THR A 1 96 ? -9.336 -6.751 21.670 1.00 66.31 96 THR A N 1
ATOM 789 C CA . THR A 1 96 ? -8.096 -7.509 21.646 1.00 66.31 96 THR A CA 1
ATOM 790 C C . THR A 1 96 ? -8.440 -8.939 21.248 1.00 66.31 96 THR A C 1
ATOM 792 O O . THR A 1 96 ? -9.289 -9.599 21.852 1.00 66.31 96 THR A O 1
ATOM 795 N N . TRP A 1 97 ? -7.842 -9.409 20.157 1.00 61.56 97 TRP A N 1
ATOM 796 C CA . TRP A 1 97 ? -8.075 -10.769 19.695 1.00 61.56 97 TRP A CA 1
ATOM 797 C C . TRP A 1 97 ? -7.367 -11.743 20.633 1.00 61.56 97 TRP A C 1
ATOM 799 O O . TRP A 1 97 ? -6.216 -11.546 21.016 1.00 61.56 97 TRP A O 1
ATOM 809 N N . CYS A 1 98 ? -8.072 -12.804 21.027 1.00 72.81 98 CYS A N 1
ATOM 810 C CA . CYS A 1 98 ? -7.496 -13.835 21.880 1.00 72.81 98 CYS A CA 1
ATOM 811 C C . CYS A 1 98 ? -6.327 -14.522 21.151 1.00 72.81 98 CYS A C 1
ATOM 813 O O . CYS A 1 98 ? -6.392 -14.726 19.937 1.00 72.81 98 CYS A O 1
ATOM 815 N N . ILE A 1 99 ? -5.278 -14.913 21.882 1.00 77.94 99 ILE A N 1
ATOM 816 C CA . ILE A 1 99 ? -4.023 -15.452 21.319 1.00 77.94 99 ILE A CA 1
ATOM 817 C C . ILE A 1 99 ? -4.2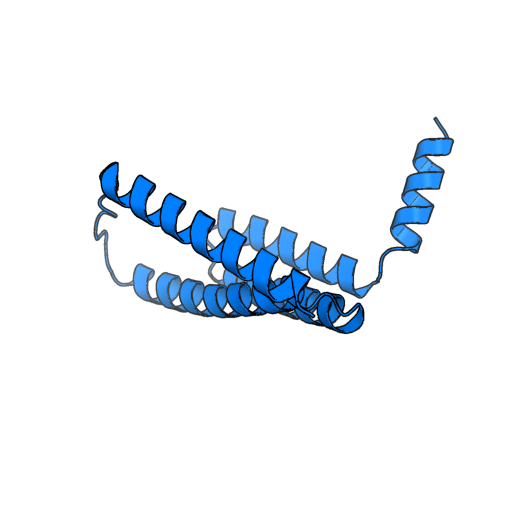49 -16.649 20.375 1.00 77.94 99 ILE A C 1
ATOM 819 O O . ILE A 1 99 ? -3.525 -16.830 19.400 1.00 77.94 99 ILE A O 1
ATOM 823 N N . GLN A 1 100 ? -5.320 -17.416 20.601 1.00 79.75 100 GLN A N 1
ATOM 824 C CA . GLN A 1 100 ? -5.739 -18.520 19.737 1.00 79.75 100 GLN A CA 1
ATOM 825 C C . GLN A 1 100 ? -6.073 -18.066 18.310 1.00 79.75 100 GLN A C 1
ATOM 827 O O . GLN A 1 100 ? -5.714 -18.752 17.357 1.00 79.75 100 GLN A O 1
ATOM 832 N N . ARG A 1 101 ? -6.698 -16.893 18.133 1.00 75.88 101 ARG A N 1
ATOM 833 C CA . ARG A 1 101 ? -6.946 -16.337 16.795 1.00 75.88 101 ARG A CA 1
ATOM 834 C C . ARG A 1 101 ? -5.649 -15.946 16.106 1.00 75.88 101 ARG A C 1
ATOM 836 O O . ARG A 1 101 ? -5.526 -16.202 14.920 1.00 75.88 101 ARG A O 1
ATOM 843 N N . HIS A 1 102 ? -4.672 -15.395 16.827 1.00 79.62 102 HIS A N 1
ATOM 844 C CA . HIS A 1 102 ? -3.362 -15.105 16.239 1.00 79.62 102 HIS A CA 1
ATOM 845 C C . HIS A 1 102 ? -2.679 -16.380 15.738 1.00 79.62 102 HIS A C 1
ATOM 847 O O . HIS A 1 102 ? -2.211 -16.403 14.604 1.00 79.62 102 HIS A O 1
ATOM 853 N N . ILE A 1 103 ? -2.695 -17.455 16.533 1.00 85.25 103 ILE A N 1
ATOM 854 C CA . ILE A 1 103 ? -2.104 -18.746 16.149 1.00 85.25 103 ILE A CA 1
ATOM 855 C C . ILE A 1 103 ? -2.804 -19.329 14.917 1.00 85.25 103 ILE A C 1
ATOM 857 O O . ILE A 1 103 ? -2.125 -19.755 13.988 1.00 85.25 103 ILE A O 1
ATOM 861 N N . VAL A 1 104 ? -4.140 -19.302 14.867 1.00 87.94 104 VAL A N 1
ATOM 862 C CA . VAL A 1 104 ? -4.904 -19.803 13.711 1.00 87.94 104 VAL A CA 1
ATOM 863 C C . VAL A 1 104 ? -4.611 -18.988 12.453 1.00 87.94 104 VAL A C 1
ATOM 865 O O . VAL A 1 104 ? -4.384 -19.573 11.397 1.00 87.94 104 VAL A O 1
ATOM 868 N N . THR A 1 105 ? -4.560 -17.656 12.543 1.00 84.00 105 THR A N 1
ATOM 869 C CA . THR A 1 105 ? -4.244 -16.812 11.382 1.00 84.00 105 THR A CA 1
ATOM 870 C C . THR A 1 105 ? -2.807 -17.029 10.912 1.00 84.00 105 THR A C 1
ATOM 872 O O . THR A 1 105 ? -2.580 -17.153 9.714 1.00 84.00 105 THR A O 1
ATOM 875 N N . ILE A 1 106 ? -1.841 -17.132 11.832 1.00 88.06 106 ILE A N 1
ATOM 876 C CA . ILE A 1 106 ? -0.435 -17.396 11.493 1.00 88.06 106 ILE A CA 1
ATOM 877 C C . ILE A 1 106 ? -0.296 -18.768 10.833 1.00 88.06 106 ILE A C 1
ATOM 879 O O . ILE A 1 106 ? 0.329 -18.870 9.782 1.00 88.06 106 ILE A O 1
ATOM 883 N N . ALA A 1 107 ? -0.912 -19.807 11.401 1.00 88.56 107 ALA A N 1
ATOM 884 C CA . ALA A 1 107 ? -0.908 -21.144 10.819 1.00 88.56 107 ALA A CA 1
ATOM 885 C C . ALA A 1 107 ? -1.570 -21.152 9.432 1.00 88.56 107 ALA A C 1
ATOM 887 O O . ALA A 1 107 ? -1.036 -21.751 8.504 1.00 88.56 107 ALA A O 1
ATOM 888 N N . GLY A 1 108 ? -2.683 -20.431 9.267 1.00 89.06 108 GLY A N 1
ATOM 889 C CA . GLY A 1 108 ? -3.351 -20.258 7.978 1.00 89.06 108 GLY A CA 1
ATOM 890 C C . GLY A 1 108 ? -2.452 -19.593 6.935 1.00 89.06 108 GLY A C 1
ATOM 891 O O . GLY A 1 108 ? -2.296 -20.127 5.841 1.00 89.06 108 GLY A O 1
ATOM 892 N N . ILE A 1 109 ? -1.797 -18.480 7.283 1.00 88.75 109 ILE A N 1
ATOM 893 C CA . ILE A 1 109 ? -0.833 -17.796 6.404 1.00 88.75 109 ILE A CA 1
ATOM 894 C C . ILE A 1 109 ? 0.332 -18.730 6.051 1.00 88.75 109 ILE A C 1
ATOM 896 O O . ILE A 1 109 ? 0.743 -18.787 4.895 1.00 88.75 109 ILE A O 1
ATOM 900 N N . PHE A 1 110 ? 0.841 -19.492 7.021 1.00 90.31 110 PHE A N 1
ATOM 901 C CA . PHE A 1 110 ? 1.955 -20.416 6.816 1.00 90.31 110 PHE A CA 1
ATOM 902 C C . PHE A 1 110 ? 1.595 -21.551 5.846 1.00 90.31 110 PHE A C 1
ATOM 904 O O . PHE A 1 110 ? 2.366 -21.851 4.937 1.00 90.31 110 PHE A O 1
ATOM 911 N N . ILE A 1 111 ? 0.398 -22.131 5.981 1.00 89.44 111 ILE A N 1
ATOM 912 C CA . ILE A 1 111 ? -0.109 -23.174 5.078 1.00 89.44 111 ILE A CA 1
ATOM 913 C C . ILE A 1 111 ? -0.304 -22.621 3.666 1.00 89.44 111 ILE A C 1
ATOM 915 O O . ILE A 1 111 ? 0.127 -23.250 2.706 1.00 89.44 111 ILE A O 1
ATOM 919 N N . VAL A 1 112 ? -0.913 -21.439 3.529 1.00 87.38 112 VAL A N 1
ATOM 920 C CA . VAL A 1 112 ? -1.112 -20.797 2.220 1.00 87.38 112 VAL A CA 1
ATOM 921 C C . VAL A 1 112 ? 0.230 -20.480 1.561 1.00 87.38 112 VAL A C 1
ATOM 923 O O . VAL A 1 112 ? 0.387 -20.719 0.366 1.00 87.38 112 VAL A O 1
ATOM 926 N N . SER A 1 113 ? 1.214 -20.008 2.328 1.00 86.38 113 SER A N 1
ATOM 927 C CA . SER A 1 113 ? 2.571 -19.749 1.836 1.00 86.38 113 SER A CA 1
ATOM 928 C C . SER A 1 113 ? 3.245 -21.028 1.324 1.00 86.38 113 SER A C 1
ATOM 930 O O . SER A 1 113 ? 3.733 -21.057 0.195 1.00 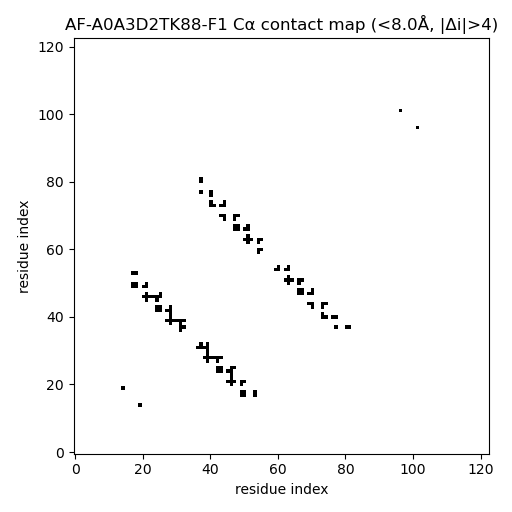86.38 113 SER A O 1
ATOM 932 N N . LEU A 1 114 ? 3.189 -22.123 2.094 1.00 87.00 114 LEU A N 1
ATOM 933 C CA . LEU A 1 114 ? 3.731 -23.422 1.678 1.00 87.00 114 LEU A CA 1
ATOM 934 C C . LEU A 1 114 ? 3.011 -23.998 0.455 1.00 87.00 114 LEU A C 1
ATOM 936 O O . LEU A 1 114 ? 3.671 -24.503 -0.448 1.00 87.00 114 LEU A O 1
ATOM 940 N N . ALA A 1 115 ? 1.682 -23.901 0.401 1.00 86.12 115 ALA A N 1
ATOM 941 C CA . ALA A 1 115 ? 0.889 -24.362 -0.736 1.00 86.12 115 ALA A CA 1
ATOM 942 C C . ALA A 1 115 ? 1.202 -23.561 -2.005 1.00 86.12 115 ALA A C 1
ATOM 944 O O . ALA A 1 115 ? 1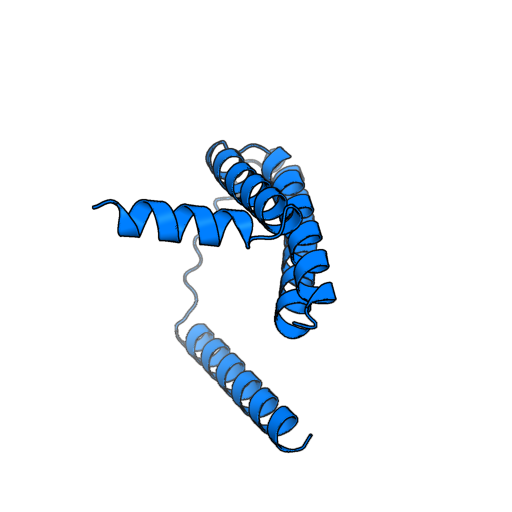.330 -24.136 -3.082 1.00 86.12 115 ALA A O 1
ATOM 945 N N . THR A 1 116 ? 1.380 -22.244 -1.868 1.00 81.81 116 THR A N 1
ATOM 946 C CA . THR A 1 116 ? 1.797 -21.367 -2.970 1.00 81.81 116 THR A CA 1
ATOM 947 C C . THR A 1 116 ? 3.193 -21.753 -3.458 1.00 81.81 116 THR A C 1
ATOM 949 O O . THR A 1 116 ? 3.400 -21.877 -4.660 1.00 81.81 116 THR A O 1
ATOM 952 N N . GLY A 1 117 ? 4.129 -22.018 -2.539 1.00 81.75 117 GLY A N 1
ATOM 953 C CA . GLY A 1 117 ? 5.478 -22.485 -2.869 1.00 81.75 117 GLY A CA 1
ATOM 954 C C . GLY A 1 117 ? 5.498 -23.836 -3.589 1.00 81.75 117 GLY A C 1
ATOM 955 O O . GLY A 1 117 ? 6.222 -23.984 -4.566 1.00 81.75 117 GLY A O 1
ATOM 956 N N . TRP A 1 118 ? 4.667 -24.785 -3.155 1.00 85.50 118 TRP A N 1
ATOM 957 C CA . TRP A 1 118 ? 4.517 -26.093 -3.805 1.00 85.50 118 TRP A CA 1
ATOM 958 C C . TRP A 1 118 ? 3.921 -25.985 -5.211 1.00 85.50 118 TRP A C 1
ATOM 960 O O . TRP A 1 118 ? 4.422 -26.589 -6.155 1.00 85.50 118 TRP A O 1
ATOM 970 N N . LEU A 1 119 ? 2.870 -25.177 -5.368 1.00 82.56 119 LEU A N 1
ATOM 971 C CA . LEU A 1 119 ? 2.215 -24.979 -6.659 1.00 82.56 119 LEU A CA 1
ATOM 972 C C . LEU A 1 119 ? 3.160 -24.344 -7.691 1.00 82.56 119 LEU A C 1
ATOM 974 O O . LEU A 1 119 ? 3.095 -24.691 -8.862 1.00 82.56 119 LEU A O 1
ATOM 978 N N . LEU A 1 120 ? 4.034 -23.435 -7.248 1.00 76.75 120 LEU A N 1
ATOM 979 C CA . LEU A 1 120 ? 5.054 -22.794 -8.084 1.00 76.75 120 LEU A CA 1
ATOM 980 C C . LEU A 1 120 ? 6.263 -23.694 -8.371 1.00 76.75 120 LEU A C 1
ATOM 982 O O . LEU A 1 120 ? 6.961 -23.441 -9.345 1.00 76.75 120 LEU A O 1
ATOM 986 N N . SER A 1 121 ? 6.546 -24.705 -7.541 1.00 79.50 121 SER A N 1
ATOM 987 C CA . SER A 1 121 ? 7.656 -25.634 -7.798 1.00 79.50 121 SER A CA 1
ATOM 988 C C . SER A 1 121 ? 7.332 -26.707 -8.837 1.00 79.50 121 SER A C 1
ATOM 990 O O . SER A 1 121 ? 8.256 -27.243 -9.440 1.00 79.50 121 SER A O 1
ATOM 992 N N . ASP A 1 122 ? 6.047 -27.017 -9.037 1.00 65.31 122 ASP A N 1
ATOM 993 C CA . ASP A 1 122 ? 5.574 -28.032 -9.993 1.00 65.31 122 ASP A CA 1
ATOM 994 C C . ASP A 1 122 ? 5.191 -27.455 -11.381 1.00 65.31 122 ASP A C 1
ATOM 996 O O . ASP A 1 122 ? 4.768 -28.210 -12.260 1.00 65.31 122 ASP A O 1
ATOM 1000 N N . THR A 1 123 ? 5.341 -26.140 -11.603 1.00 51.06 123 THR A N 1
ATOM 1001 C CA . THR A 1 123 ? 5.145 -25.454 -12.904 1.00 51.06 123 THR A CA 1
ATOM 1002 C C . THR A 1 123 ? 6.460 -25.033 -13.536 1.00 51.06 123 THR A C 1
ATOM 1004 O O . THR A 1 123 ? 6.623 -25.250 -14.757 1.00 51.06 123 THR A O 1
#

Secondary structure (DSSP, 8-state):
-HHHHHHHHHHHHHS-HHHHHHHHHHHHHHHHHHTT-TTHHHHHHHHHHHHHHHHHHTT-HHHHHHHHHHHHHHHHHHHHHHHHTTSTT------PPPHHHHHHHHHHHHHHHHHHHHHHH--

pLDDT: mean 81.91, std 12.14, range [46.5, 93.69]

Solvent-accessible surface area (backbone atoms only — not comparable to full-atom values): 6706 Å² total; per-residue (Å²): 123,66,66,64,56,52,52,50,52,51,53,58,71,69,48,52,73,60,56,56,52,18,50,49,28,43,51,50,15,54,56,26,51,76,66,72,36,76,66,15,32,57,28,41,32,52,15,28,53,40,48,26,54,53,28,50,73,74,65,37,58,68,64,20,53,53,26,53,51,49,35,53,49,25,54,51,50,42,54,48,56,66,52,51,78,75,50,77,83,72,68,78,71,83,72,79,75,56,70,68,56,55,52,50,52,50,51,49,53,51,52,52,50,52,51,52,52,52,60,62,71,79,107

Foldseek 3Di:
DVVVVVVVVVVVVPDDPLLVVLVVLVVVLVVCVVVVHLCSLVSQLSSLVSVLVVCVVVVVVVSNVVSVVSNVVSVVVSVCSVVVVVDPCPPPPPDDDDVVVVVVVVVVVVVVVVVVVVVVVVD